Protein AF-A0A7C3TJG4-F1 (afdb_monomer_lite)

Sequence (84 aa):
LAGSKPEEIILVGDSVADIVSGKIINAVTVGVLTGLGSREQLVEAEADYVIDSVAELPAIIRRISMGEPNRLKVTQPKPSHTSS

Foldseek 3Di:
DPPDQQLPAEFEDAALVSLLVNVVRNHQYEHEPPDDDDPVSCVVSVHLYYYPDPVCVVVVVVCSVVVPPSPPPPPDPDPPPPDD

Radius of gyration: 14.02 Å; chains: 1; bounding box: 24×46×29 Å

Secondary structure (DSSP, 8-state):
--S--GGG-EEEESSHHHHHHHHHTT-EEEEETTSS--HHHHHHTT-SEEES-GGGHHHHHHHHHTT---S-------------

Structure (mmCIF, N/CA/C/O backbone):
data_AF-A0A7C3TJG4-F1
#
_entry.id   AF-A0A7C3TJG4-F1
#
loop_
_atom_site.group_PDB
_atom_site.id
_atom_site.type_symbol
_atom_site.label_atom_id
_atom_site.label_alt_id
_atom_site.label_comp_id
_atom_site.label_asym_id
_atom_site.label_entity_id
_atom_site.label_seq_id
_atom_site.pdbx_PDB_ins_code
_atom_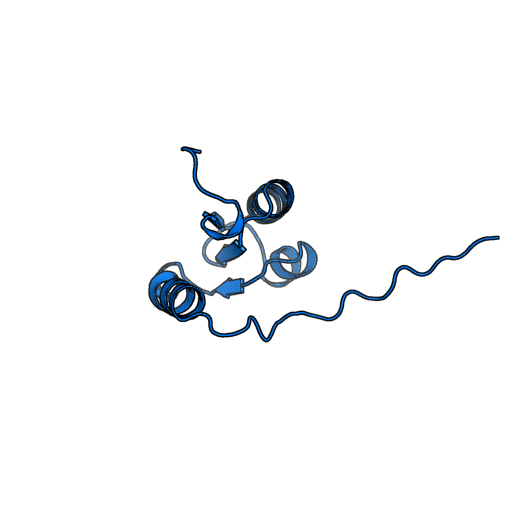site.Cartn_x
_atom_site.Cartn_y
_atom_site.Cartn_z
_atom_site.occupancy
_atom_site.B_iso_or_equiv
_atom_site.auth_seq_id
_atom_site.auth_comp_id
_atom_site.auth_asym_id
_atom_site.auth_atom_id
_atom_site.pdbx_PDB_model_num
ATOM 1 N N . LEU A 1 1 ? 15.188 -9.790 -4.657 1.00 53.34 1 LEU A N 1
ATOM 2 C CA . LEU A 1 1 ? 14.210 -9.553 -5.744 1.00 53.34 1 LEU A CA 1
ATOM 3 C C . LEU A 1 1 ? 14.800 -10.128 -7.027 1.00 53.34 1 LEU A C 1
ATOM 5 O O . LEU A 1 1 ? 15.916 -9.770 -7.380 1.00 53.34 1 LEU A O 1
ATOM 9 N N . ALA A 1 2 ? 14.139 -11.137 -7.598 1.00 53.94 2 ALA A N 1
ATOM 10 C CA . ALA A 1 2 ? 14.732 -12.155 -8.469 1.00 53.94 2 ALA A CA 1
ATOM 11 C C . ALA A 1 2 ? 14.393 -11.938 -9.958 1.00 53.94 2 ALA A C 1
ATOM 13 O O . ALA A 1 2 ? 13.532 -12.619 -10.497 1.00 53.94 2 ALA A O 1
ATOM 14 N N . GLY A 1 3 ? 15.053 -10.985 -10.623 1.00 64.00 3 GLY A N 1
ATOM 15 C CA . GLY A 1 3 ? 14.991 -10.836 -12.090 1.00 64.00 3 GLY A CA 1
ATOM 16 C C . GLY A 1 3 ? 13.653 -10.376 -12.696 1.00 64.00 3 GLY A C 1
ATOM 17 O O . GLY A 1 3 ? 13.575 -10.240 -13.912 1.00 64.00 3 GLY A O 1
ATOM 18 N N . SER A 1 4 ? 12.624 -10.125 -11.883 1.00 69.81 4 SER A N 1
ATOM 19 C CA . SER A 1 4 ? 11.322 -9.601 -12.319 1.00 69.81 4 SER A CA 1
ATOM 20 C C . SER A 1 4 ? 11.402 -8.128 -12.715 1.00 69.81 4 SER A C 1
ATOM 22 O O . SER A 1 4 ? 12.179 -7.364 -12.130 1.00 69.81 4 SER A O 1
ATOM 24 N N . LYS A 1 5 ? 10.573 -7.708 -13.675 1.00 74.50 5 LYS A N 1
ATOM 25 C CA . LYS A 1 5 ? 10.442 -6.284 -14.002 1.00 74.50 5 LYS A CA 1
ATOM 26 C C . LYS A 1 5 ? 9.694 -5.553 -12.880 1.00 74.50 5 LYS A C 1
ATOM 28 O O . LYS A 1 5 ? 8.814 -6.152 -12.269 1.00 74.50 5 LYS A O 1
ATOM 33 N N . PRO A 1 6 ? 9.971 -4.261 -12.635 1.00 70.25 6 PRO A N 1
ATOM 34 C CA . PRO A 1 6 ? 9.225 -3.448 -11.667 1.00 70.25 6 PRO A CA 1
ATOM 35 C C . PRO A 1 6 ? 7.698 -3.551 -11.788 1.00 70.25 6 PRO A C 1
ATOM 37 O O . PRO A 1 6 ? 6.997 -3.717 -10.798 1.00 70.25 6 PRO A O 1
ATOM 40 N N . GLU A 1 7 ? 7.206 -3.559 -13.025 1.00 71.81 7 GLU A N 1
ATOM 41 C CA . GLU A 1 7 ? 5.795 -3.703 -13.407 1.00 71.81 7 GLU A CA 1
ATOM 42 C C . GLU A 1 7 ? 5.166 -5.066 -13.048 1.00 71.81 7 GLU A C 1
ATOM 44 O O . GLU A 1 7 ? 3.946 -5.205 -13.057 1.00 71.81 7 GLU A O 1
ATOM 49 N N . GLU A 1 8 ? 5.978 -6.058 -12.681 1.00 81.25 8 GLU A N 1
ATOM 50 C CA . GLU A 1 8 ? 5.550 -7.386 -12.221 1.00 81.25 8 GLU A CA 1
ATOM 51 C C . GLU A 1 8 ? 5.639 -7.531 -10.692 1.00 81.25 8 GLU A C 1
ATOM 53 O O . GLU A 1 8 ? 5.363 -8.601 -10.147 1.00 81.25 8 GLU A O 1
ATOM 58 N N . ILE A 1 9 ? 6.046 -6.470 -9.987 1.00 88.69 9 ILE A N 1
ATOM 59 C CA . ILE A 1 9 ? 6.229 -6.468 -8.537 1.00 88.69 9 ILE A CA 1
ATOM 60 C C . ILE A 1 9 ? 5.081 -5.693 -7.891 1.00 88.69 9 ILE A C 1
ATOM 62 O O . ILE A 1 9 ? 4.814 -4.538 -8.221 1.00 88.69 9 ILE A O 1
ATOM 66 N N . ILE A 1 10 ? 4.431 -6.335 -6.921 1.00 91.75 10 ILE A N 1
ATOM 67 C CA . ILE A 1 10 ? 3.467 -5.700 -6.025 1.00 91.75 10 ILE A CA 1
ATOM 68 C C . ILE A 1 10 ? 4.090 -5.693 -4.635 1.00 91.75 10 ILE A C 1
ATOM 70 O O . ILE A 1 10 ? 4.418 -6.751 -4.094 1.00 91.75 10 ILE A O 1
ATOM 74 N N . LEU A 1 11 ? 4.260 -4.504 -4.068 1.00 94.38 11 LEU A N 1
ATOM 75 C CA . LEU A 1 11 ? 4.709 -4.329 -2.698 1.00 94.38 11 LEU A CA 1
ATOM 76 C C . LEU A 1 11 ? 3.503 -4.017 -1.814 1.00 94.38 11 LEU A C 1
ATOM 78 O O . LEU A 1 11 ? 2.783 -3.047 -2.041 1.00 94.38 11 LEU A O 1
ATOM 82 N N . VAL A 1 12 ? 3.293 -4.863 -0.810 1.00 96.06 12 VAL A N 1
ATOM 83 C CA . VAL A 1 12 ? 2.189 -4.757 0.145 1.00 96.06 12 VAL A CA 1
ATOM 84 C C . VAL A 1 12 ? 2.770 -4.465 1.519 1.00 96.06 12 VAL A C 1
ATOM 86 O O . VAL A 1 12 ? 3.646 -5.204 1.965 1.00 96.06 12 VAL A O 1
ATOM 89 N N . GLY A 1 13 ? 2.265 -3.437 2.192 1.00 96.44 13 GLY A N 1
ATOM 90 C CA . GLY A 1 13 ? 2.673 -3.124 3.557 1.00 96.44 13 GLY A CA 1
ATOM 91 C C . GLY A 1 13 ? 1.695 -2.204 4.270 1.00 96.44 13 GLY A C 1
ATOM 92 O O . GLY A 1 13 ? 0.763 -1.670 3.669 1.00 96.44 13 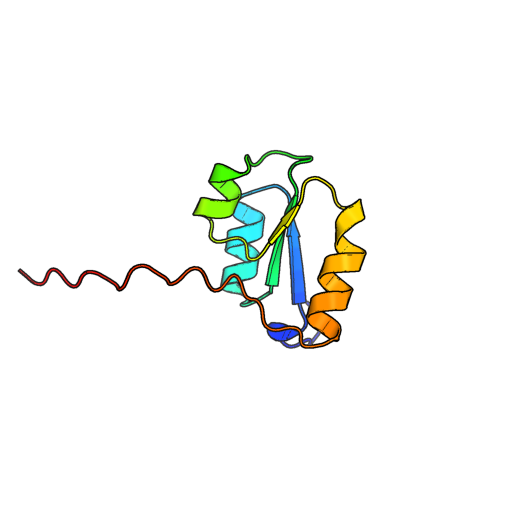GLY A O 1
ATOM 93 N N . ASP A 1 14 ? 1.873 -2.065 5.574 1.00 97.25 14 ASP A N 1
ATOM 94 C CA . ASP A 1 14 ? 0.994 -1.302 6.457 1.00 97.25 14 ASP A CA 1
ATOM 95 C C . ASP A 1 14 ? 1.575 0.061 6.839 1.00 97.25 14 ASP A C 1
ATOM 97 O O . ASP A 1 14 ? 0.927 0.819 7.553 1.00 97.25 14 ASP A O 1
ATOM 101 N N . SER A 1 15 ? 2.782 0.396 6.380 1.00 97.06 15 SER A N 1
ATOM 102 C CA . SER A 1 15 ? 3.464 1.634 6.740 1.00 97.06 15 SER A CA 1
ATOM 103 C C . SER A 1 15 ? 3.813 2.500 5.529 1.00 97.06 15 SER A C 1
ATOM 105 O O . SER A 1 15 ? 3.955 2.034 4.399 1.00 97.06 15 SER A O 1
ATOM 107 N N . VAL A 1 16 ? 4.043 3.790 5.782 1.00 97.06 16 VAL A N 1
ATOM 108 C CA . VAL A 1 16 ? 4.571 4.729 4.777 1.00 97.06 16 VAL A CA 1
ATOM 109 C C . VAL A 1 16 ? 5.910 4.246 4.207 1.00 97.06 16 VAL A C 1
ATOM 111 O O . VAL A 1 16 ? 6.171 4.420 3.018 1.00 97.06 16 VAL A O 1
ATOM 114 N N . ALA A 1 17 ? 6.752 3.609 5.028 1.00 96.81 17 ALA A N 1
ATOM 115 C CA .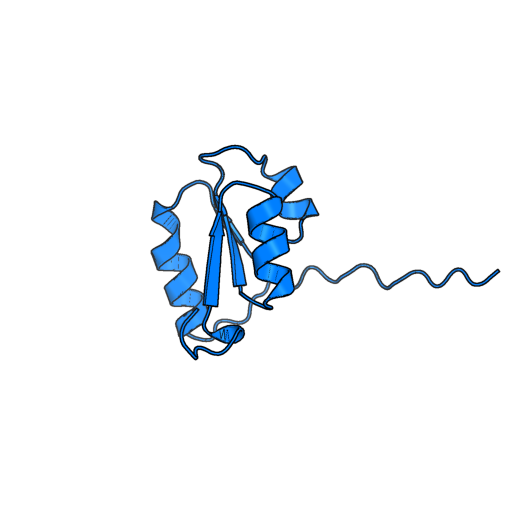 ALA A 1 17 ? 8.048 3.100 4.592 1.00 96.81 17 ALA A CA 1
ATOM 116 C C . ALA A 1 17 ? 7.908 2.011 3.519 1.00 96.81 17 ALA A C 1
ATOM 118 O O . ALA A 1 17 ? 8.701 1.987 2.575 1.00 96.81 17 ALA A O 1
ATOM 119 N N . ASP A 1 18 ? 6.881 1.164 3.621 1.00 96.31 18 ASP A N 1
ATOM 120 C CA . ASP A 1 18 ? 6.573 0.156 2.607 1.00 96.31 18 ASP A CA 1
ATOM 121 C C . ASP A 1 18 ? 6.217 0.835 1.283 1.00 96.31 18 ASP A C 1
ATOM 123 O O . ASP A 1 18 ? 6.846 0.571 0.256 1.00 96.31 18 ASP A O 1
ATOM 127 N N . ILE A 1 19 ? 5.280 1.788 1.319 1.00 97.12 19 ILE A N 1
ATOM 128 C CA . ILE A 1 19 ? 4.832 2.511 0.124 1.00 97.12 19 ILE A CA 1
ATOM 129 C C . ILE A 1 19 ? 6.004 3.223 -0.558 1.00 97.12 19 ILE A C 1
ATOM 131 O O . ILE A 1 19 ? 6.232 3.030 -1.753 1.00 97.12 19 ILE A O 1
ATOM 135 N N . VAL A 1 20 ? 6.804 3.975 0.199 1.00 96.62 20 VAL A N 1
ATOM 136 C CA . VAL A 1 20 ? 7.981 4.676 -0.333 1.00 96.62 20 VAL A CA 1
ATOM 137 C C . VAL A 1 20 ? 8.980 3.689 -0.941 1.00 96.62 20 VAL A C 1
ATOM 139 O O . VAL A 1 20 ? 9.480 3.918 -2.044 1.00 96.62 20 VAL A O 1
ATOM 142 N N . SER A 1 21 ? 9.235 2.561 -0.276 1.00 94.94 21 SER A N 1
ATOM 143 C CA . SER A 1 21 ? 10.152 1.532 -0.783 1.00 94.94 21 SER A CA 1
ATOM 144 C C . SER A 1 21 ? 9.669 0.934 -2.104 1.00 94.94 21 SER A C 1
ATOM 146 O O . SER A 1 21 ? 10.465 0.752 -3.026 1.00 94.94 21 SER A O 1
ATOM 148 N N . GLY A 1 22 ? 8.365 0.674 -2.230 1.00 93.56 22 GLY A N 1
ATOM 149 C CA . GLY A 1 22 ? 7.773 0.174 -3.470 1.00 93.56 22 GLY A CA 1
ATOM 150 C C . GLY A 1 22 ? 7.869 1.182 -4.611 1.00 93.56 22 GLY A C 1
ATOM 151 O O . GLY A 1 22 ? 8.251 0.812 -5.721 1.00 93.56 22 GLY A O 1
ATOM 152 N N . LYS A 1 23 ? 7.637 2.470 -4.331 1.00 92.12 23 LYS A N 1
ATOM 153 C CA . LYS A 1 23 ? 7.810 3.538 -5.327 1.00 92.12 23 LYS A CA 1
ATOM 154 C C . LYS A 1 23 ? 9.256 3.665 -5.806 1.00 92.12 23 LYS A C 1
ATOM 156 O O . LYS A 1 23 ? 9.469 3.793 -7.008 1.00 92.12 23 LYS A O 1
ATOM 161 N N . ILE A 1 24 ? 10.247 3.559 -4.914 1.00 94.06 24 ILE A N 1
ATOM 162 C CA . ILE A 1 24 ? 11.680 3.617 -5.278 1.00 94.06 24 ILE A CA 1
ATOM 163 C C . ILE A 1 24 ? 12.035 2.563 -6.334 1.00 94.06 24 ILE A C 1
ATOM 165 O O . ILE A 1 24 ? 12.813 2.835 -7.249 1.00 94.06 24 ILE A O 1
ATOM 169 N N . ILE A 1 25 ? 11.449 1.368 -6.234 1.00 90.19 25 ILE A N 1
ATOM 170 C CA . ILE A 1 25 ? 11.688 0.280 -7.188 1.00 90.19 25 ILE A CA 1
ATOM 171 C C . ILE A 1 25 ? 10.681 0.249 -8.345 1.00 90.19 25 ILE A C 1
ATOM 173 O O . ILE A 1 25 ? 10.738 -0.680 -9.142 1.00 90.19 25 ILE A O 1
ATOM 177 N N . ASN A 1 26 ? 9.794 1.245 -8.462 1.00 89.50 26 ASN A N 1
ATOM 178 C CA . ASN A 1 26 ? 8.688 1.312 -9.428 1.00 89.50 26 ASN A CA 1
ATOM 179 C C . ASN A 1 26 ? 7.741 0.094 -9.390 1.00 89.50 26 ASN A C 1
ATOM 181 O O . ASN A 1 26 ? 7.220 -0.323 -10.425 1.00 89.50 26 ASN A O 1
ATOM 185 N N . ALA A 1 27 ? 7.532 -0.478 -8.205 1.00 91.31 27 ALA A N 1
ATOM 186 C CA . ALA A 1 27 ? 6.525 -1.505 -7.970 1.00 91.31 27 ALA A CA 1
ATOM 187 C C . ALA A 1 27 ? 5.135 -0.880 -7.780 1.00 91.31 27 ALA A C 1
ATOM 189 O O . ALA A 1 27 ? 5.007 0.277 -7.375 1.00 91.31 27 ALA A O 1
ATOM 190 N N . VAL A 1 28 ? 4.092 -1.680 -8.002 1.00 92.38 28 VAL A N 1
ATOM 191 C CA . VAL A 1 28 ? 2.727 -1.329 -7.590 1.00 92.38 28 VAL A CA 1
ATOM 192 C C . VAL A 1 28 ? 2.642 -1.400 -6.067 1.00 92.38 28 VAL A C 1
ATOM 194 O O . VAL A 1 28 ? 3.001 -2.424 -5.486 1.00 92.38 28 VAL A O 1
ATOM 197 N N . THR A 1 29 ? 2.154 -0.348 -5.412 1.00 95.75 29 THR A N 1
ATOM 198 C CA . THR A 1 29 ? 2.081 -0.286 -3.945 1.00 95.75 29 THR A CA 1
ATOM 199 C C . THR A 1 29 ? 0.666 -0.493 -3.416 1.00 95.75 29 THR A C 1
ATOM 201 O O . THR A 1 29 ? -0.298 0.106 -3.893 1.00 95.75 29 THR A O 1
ATOM 204 N N . VAL A 1 30 ? 0.531 -1.344 -2.398 1.00 96.94 30 VAL A N 1
ATOM 205 C CA . VAL A 1 30 ? -0.742 -1.644 -1.732 1.00 96.94 30 VAL A CA 1
ATOM 206 C C . VAL A 1 30 ? -0.590 -1.425 -0.229 1.00 96.94 30 VAL A C 1
ATOM 208 O O . VAL A 1 30 ? 0.105 -2.179 0.449 1.00 96.94 30 VAL A O 1
ATOM 211 N N . GLY A 1 31 ? -1.256 -0.397 0.286 1.00 97.38 31 GLY A N 1
ATOM 212 C CA . GLY A 1 31 ? -1.368 -0.114 1.712 1.00 97.38 31 GLY A CA 1
ATOM 213 C C . GLY A 1 31 ? -2.475 -0.939 2.371 1.00 97.38 31 GLY A C 1
ATOM 214 O O . GLY A 1 31 ? -3.594 -0.958 1.860 1.00 97.38 31 GLY A O 1
ATOM 215 N N . VAL A 1 32 ? -2.199 -1.595 3.500 1.00 97.50 32 VAL A N 1
ATOM 216 C CA . VAL A 1 32 ? -3.204 -2.339 4.290 1.00 97.50 32 VAL A CA 1
ATOM 217 C C . VAL A 1 32 ? -3.471 -1.665 5.637 1.00 97.50 32 VAL A C 1
ATOM 219 O O . VAL A 1 32 ? -2.545 -1.384 6.391 1.00 97.50 32 VAL A O 1
ATOM 222 N N . LEU A 1 33 ? -4.746 -1.449 5.976 1.00 96.25 33 LEU A N 1
ATOM 223 C CA . LEU A 1 33 ? -5.154 -0.726 7.196 1.00 96.25 33 LEU A CA 1
ATOM 224 C C . LEU A 1 33 ? -5.232 -1.586 8.463 1.00 96.25 33 LEU A C 1
ATOM 226 O O . LEU A 1 33 ? -5.702 -1.132 9.503 1.00 96.25 33 LEU A O 1
ATOM 230 N N . THR A 1 34 ? -4.756 -2.827 8.401 1.00 93.31 34 THR A N 1
ATOM 231 C CA . THR A 1 34 ? -4.680 -3.716 9.568 1.00 93.31 34 THR A CA 1
ATOM 232 C C . THR A 1 34 ? -3.454 -3.463 10.450 1.00 93.31 34 THR A C 1
ATOM 234 O O . THR A 1 34 ? -3.273 -4.184 11.429 1.00 93.31 34 THR A O 1
ATOM 237 N N . GLY A 1 35 ? -2.591 -2.507 10.093 1.00 90.50 35 GLY A N 1
ATOM 238 C CA . GLY A 1 35 ? -1.328 -2.238 10.781 1.00 90.50 35 GLY A CA 1
ATOM 239 C C . GLY A 1 35 ? -1.129 -0.770 11.169 1.00 90.50 35 GLY A C 1
ATOM 240 O O . GLY A 1 35 ? -2.053 -0.128 11.661 1.00 90.50 35 GLY A O 1
ATOM 241 N N . LEU A 1 36 ? 0.099 -0.264 11.036 1.00 90.38 36 LEU A N 1
ATOM 242 C CA . LEU A 1 36 ? 0.552 0.980 11.676 1.00 90.38 36 LEU A CA 1
ATOM 243 C C . LEU A 1 36 ? 0.073 2.273 11.001 1.00 90.38 36 LEU A C 1
ATOM 245 O O . LEU A 1 36 ? -0.132 3.275 11.686 1.00 90.38 36 LEU A O 1
ATOM 249 N N . GLY A 1 37 ? -0.037 2.287 9.677 1.00 92.69 37 GLY A N 1
ATOM 250 C CA . GLY A 1 37 ? -0.361 3.474 8.893 1.00 92.69 37 GLY A CA 1
ATOM 251 C C . GLY A 1 37 ? -1.861 3.733 8.809 1.00 92.69 37 GLY A C 1
ATOM 252 O O . GLY A 1 37 ? -2.651 2.828 8.539 1.00 92.69 37 GLY A O 1
ATOM 253 N N . SER A 1 38 ? -2.259 4.995 8.978 1.00 96.38 38 SER A N 1
ATOM 254 C CA . SER A 1 38 ? -3.625 5.424 8.677 1.00 96.38 38 SER A CA 1
ATOM 255 C C . SER A 1 38 ? -3.863 5.503 7.166 1.00 96.38 38 SER A C 1
ATOM 257 O O . SER A 1 38 ? -2.929 5.605 6.365 1.00 96.38 38 SER A O 1
ATOM 259 N N . ARG A 1 39 ? -5.137 5.516 6.761 1.00 96.56 39 ARG A N 1
ATOM 260 C CA . ARG A 1 39 ? -5.523 5.686 5.354 1.00 96.56 39 ARG A CA 1
ATOM 261 C C . ARG A 1 39 ? -4.943 6.967 4.770 1.00 96.56 39 ARG A C 1
ATOM 263 O O . ARG A 1 39 ? -4.431 6.943 3.658 1.00 96.56 39 ARG A O 1
ATOM 270 N N . GLU A 1 40 ? -4.992 8.056 5.524 1.00 97.19 40 GLU A N 1
ATOM 271 C CA . GLU A 1 40 ? -4.484 9.366 5.123 1.00 97.19 40 GLU A CA 1
ATOM 272 C C . GLU A 1 40 ? -2.975 9.306 4.886 1.00 97.19 40 GLU A C 1
ATOM 274 O O . GLU A 1 40 ? -2.520 9.705 3.821 1.00 97.19 40 GLU A O 1
ATOM 279 N N . GLN A 1 41 ? -2.214 8.712 5.811 1.00 97.44 41 GLN A N 1
ATOM 280 C CA . GLN A 1 41 ? -0.758 8.581 5.684 1.00 97.44 41 GLN A CA 1
ATOM 281 C C . GLN A 1 41 ? -0.352 7.740 4.468 1.00 97.44 41 GLN A C 1
ATOM 283 O O . GLN A 1 41 ? 0.592 8.083 3.758 1.00 97.44 41 GLN A O 1
ATOM 288 N N . LEU A 1 42 ? -1.062 6.638 4.208 1.00 96.81 42 LEU A N 1
ATOM 289 C CA . LEU A 1 42 ? -0.787 5.770 3.060 1.00 96.81 42 LEU A CA 1
ATOM 290 C C . LEU A 1 42 ? -1.166 6.444 1.731 1.00 96.81 42 LEU A C 1
ATOM 292 O O . LEU A 1 42 ? -0.465 6.270 0.735 1.00 96.81 42 LEU A O 1
ATOM 296 N N . VAL A 1 43 ? -2.238 7.243 1.714 1.00 95.75 43 VAL A N 1
ATOM 297 C CA . VAL A 1 43 ? -2.639 8.046 0.546 1.00 95.75 43 VAL A CA 1
ATOM 298 C C . VAL A 1 43 ? -1.655 9.191 0.292 1.00 95.75 43 VAL A C 1
ATOM 300 O O . VAL A 1 43 ? -1.266 9.401 -0.854 1.00 95.75 43 VAL A O 1
ATOM 303 N N . GLU A 1 44 ? -1.218 9.905 1.332 1.00 97.00 44 GLU A N 1
ATOM 304 C CA . GLU A 1 44 ? -0.201 10.963 1.232 1.00 97.00 44 GLU A CA 1
ATOM 305 C C . GLU A 1 44 ? 1.146 10.426 0.733 1.00 97.00 44 GLU A C 1
ATOM 307 O O . GLU A 1 44 ? 1.849 11.114 -0.002 1.00 97.00 44 GLU A O 1
ATOM 312 N N . ALA A 1 45 ? 1.476 9.174 1.066 1.00 95.75 45 ALA A N 1
ATOM 313 C CA . ALA A 1 45 ? 2.632 8.456 0.533 1.00 95.75 45 ALA A CA 1
ATOM 314 C C . ALA A 1 45 ? 2.452 7.963 -0.921 1.00 95.75 45 ALA A C 1
ATOM 316 O O . ALA A 1 45 ? 3.318 7.260 -1.441 1.00 95.75 45 ALA A O 1
ATOM 317 N N . GLU A 1 46 ? 1.340 8.308 -1.576 1.00 96.44 46 GLU A N 1
ATOM 318 C CA . GLU A 1 46 ? 0.989 7.931 -2.950 1.00 96.44 46 GLU A CA 1
ATOM 319 C C . GLU A 1 46 ? 0.805 6.416 -3.172 1.00 96.44 46 GLU A C 1
ATOM 321 O O . GLU A 1 46 ? 1.154 5.890 -4.234 1.00 96.44 46 GLU A O 1
ATOM 326 N N . ALA A 1 47 ? 0.246 5.681 -2.201 1.00 95.62 47 ALA A N 1
ATOM 327 C CA . ALA A 1 47 ? -0.109 4.273 -2.404 1.00 95.62 47 ALA A CA 1
ATOM 328 C C . ALA A 1 47 ? -1.037 4.090 -3.625 1.00 95.62 47 ALA A C 1
ATOM 330 O O . ALA A 1 47 ? -2.040 4.794 -3.750 1.00 95.62 47 ALA A O 1
ATOM 331 N N . ASP A 1 48 ? -0.735 3.134 -4.517 1.00 94.44 48 ASP A N 1
ATOM 332 C CA . ASP A 1 48 ? -1.588 2.871 -5.692 1.00 94.44 48 ASP A CA 1
ATOM 333 C C . ASP A 1 48 ? -2.953 2.297 -5.283 1.00 94.44 48 ASP A C 1
ATOM 335 O O . ASP A 1 48 ? -3.972 2.575 -5.919 1.00 94.44 48 ASP A O 1
ATOM 339 N N . TYR A 1 49 ? -2.972 1.516 -4.200 1.00 95.06 49 TYR A N 1
ATOM 340 C CA . TYR A 1 49 ? -4.177 0.971 -3.587 1.00 95.06 49 TYR A CA 1
ATOM 341 C C . TYR A 1 49 ? -4.090 1.071 -2.065 1.00 95.06 49 TYR A C 1
ATOM 343 O O . TYR A 1 49 ? -3.026 0.866 -1.487 1.00 95.06 49 TYR A O 1
ATOM 351 N N . VAL A 1 50 ? -5.226 1.316 -1.410 1.00 96.38 50 VAL A N 1
ATOM 352 C CA . VAL A 1 50 ? -5.362 1.202 0.049 1.00 96.38 50 VAL A CA 1
ATOM 353 C C . VAL A 1 50 ? -6.575 0.336 0.362 1.00 96.38 50 VAL A C 1
ATOM 355 O O . VAL A 1 50 ? -7.699 0.706 0.009 1.00 96.38 50 VAL A O 1
ATOM 358 N N . ILE A 1 51 ? -6.338 -0.799 1.012 1.00 96.19 51 ILE A N 1
ATOM 359 C CA . ILE A 1 51 ? -7.337 -1.829 1.322 1.00 96.19 51 ILE A CA 1
ATOM 360 C C . ILE A 1 51 ? -7.490 -1.996 2.837 1.00 96.19 51 ILE A C 1
ATOM 362 O O . ILE A 1 51 ? -6.553 -1.747 3.601 1.00 96.19 51 ILE A O 1
ATOM 366 N N . ASP A 1 52 ? -8.672 -2.418 3.278 1.00 94.75 52 ASP A N 1
ATOM 367 C CA . ASP A 1 52 ? -8.963 -2.585 4.703 1.00 94.75 52 ASP A CA 1
ATOM 368 C C . ASP A 1 52 ? -8.356 -3.887 5.246 1.00 94.75 52 ASP A C 1
ATOM 370 O O . ASP A 1 52 ? -8.042 -3.977 6.430 1.00 94.75 52 ASP A O 1
ATOM 374 N N . SER A 1 53 ? -8.153 -4.896 4.389 1.00 94.69 53 SER A N 1
ATOM 375 C CA . SER A 1 53 ? -7.533 -6.173 4.759 1.00 94.69 53 SER A CA 1
ATOM 376 C C . SER A 1 53 ? -6.765 -6.818 3.608 1.00 94.69 53 SER A C 1
ATOM 378 O O . SER A 1 53 ? -7.161 -6.744 2.447 1.00 94.69 53 SER A O 1
ATOM 380 N N . VAL A 1 54 ? -5.718 -7.581 3.940 1.00 94.38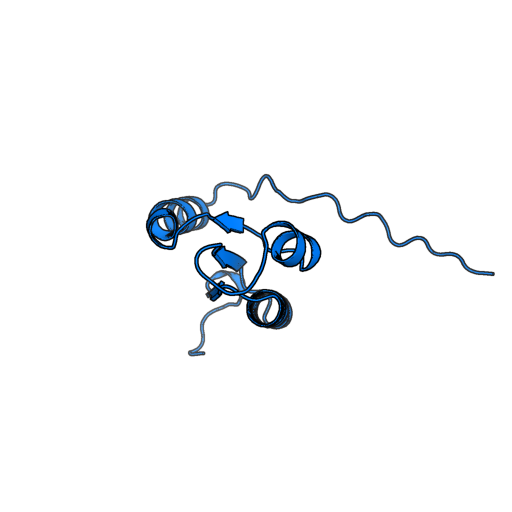 54 VAL A N 1
ATOM 381 C CA . VAL A 1 54 ? -5.003 -8.456 2.990 1.00 94.38 54 VAL A CA 1
ATOM 382 C C . VAL A 1 54 ? -5.926 -9.447 2.268 1.00 94.38 54 VAL A C 1
ATOM 384 O O . VAL A 1 54 ? -5.587 -9.921 1.189 1.00 94.38 54 VAL A O 1
ATOM 387 N N . ALA A 1 55 ? -7.112 -9.740 2.811 1.00 95.44 55 ALA A N 1
ATOM 388 C CA . ALA A 1 55 ? -8.117 -10.570 2.149 1.00 95.44 55 ALA A CA 1
ATOM 389 C C . ALA A 1 55 ? -8.592 -9.999 0.796 1.00 95.44 55 ALA A C 1
ATOM 391 O O . ALA A 1 55 ? -9.101 -10.748 -0.037 1.00 95.44 55 ALA A O 1
ATOM 392 N N . GLU A 1 56 ? -8.406 -8.700 0.548 1.00 94.38 56 GLU A N 1
ATOM 393 C CA . GLU A 1 56 ? -8.795 -8.032 -0.699 1.00 94.38 56 GLU A CA 1
ATOM 394 C C . GLU A 1 56 ? -7.716 -8.124 -1.799 1.00 94.38 56 GLU A C 1
ATOM 396 O O . GLU A 1 56 ? -8.006 -7.885 -2.976 1.00 94.38 56 GLU A O 1
ATOM 401 N N . LEU A 1 57 ? -6.485 -8.540 -1.460 1.00 93.50 57 LEU A N 1
ATOM 402 C CA . LEU A 1 57 ? -5.365 -8.676 -2.406 1.00 93.50 57 LEU A CA 1
ATOM 403 C C . LEU A 1 57 ? -5.677 -9.512 -3.655 1.00 93.50 57 LEU A C 1
ATOM 405 O O . LEU A 1 57 ? -5.303 -9.074 -4.746 1.00 93.50 57 LEU A O 1
ATOM 409 N N . PRO A 1 58 ? -6.358 -10.675 -3.570 1.00 93.88 58 PRO A N 1
ATOM 410 C CA . PRO A 1 58 ? -6.664 -11.476 -4.754 1.00 93.88 58 PRO A CA 1
ATOM 411 C C . PRO A 1 58 ? -7.449 -10.703 -5.821 1.00 93.88 58 PRO A C 1
ATOM 413 O O . PRO A 1 58 ? -7.220 -10.893 -7.016 1.00 93.88 58 PRO A O 1
ATOM 416 N N . ALA A 1 59 ? -8.345 -9.799 -5.408 1.00 90.81 59 ALA A N 1
ATOM 417 C CA . ALA A 1 59 ? -9.091 -8.957 -6.336 1.00 90.81 59 ALA A CA 1
ATOM 418 C C . ALA A 1 59 ? -8.172 -7.941 -7.029 1.00 90.81 59 ALA A C 1
ATOM 420 O O . ALA A 1 59 ? -8.257 -7.777 -8.246 1.00 90.81 59 ALA A O 1
ATOM 421 N N . ILE A 1 60 ? -7.258 -7.312 -6.284 1.00 89.50 60 ILE A N 1
ATOM 422 C CA . ILE A 1 60 ? -6.288 -6.346 -6.823 1.00 89.50 60 ILE A CA 1
ATOM 423 C C . ILE A 1 60 ? -5.341 -7.011 -7.826 1.00 89.50 60 ILE A C 1
ATOM 425 O O . ILE A 1 60 ? -5.207 -6.530 -8.951 1.00 89.50 60 ILE A O 1
ATOM 429 N N . ILE A 1 61 ? -4.753 -8.156 -7.464 1.00 90.12 61 ILE A N 1
ATOM 430 C CA . ILE A 1 61 ? -3.853 -8.917 -8.346 1.00 90.12 61 ILE A CA 1
ATOM 431 C C . ILE A 1 61 ? -4.571 -9.261 -9.652 1.00 90.12 61 ILE A C 1
ATOM 433 O O . ILE A 1 61 ? -4.037 -9.024 -10.732 1.00 90.12 61 ILE A O 1
ATOM 437 N N . ARG A 1 62 ? -5.818 -9.745 -9.569 1.00 89.50 62 ARG A N 1
ATOM 438 C CA . ARG A 1 62 ? -6.611 -10.074 -10.757 1.00 89.50 62 ARG A CA 1
ATOM 439 C C . ARG A 1 62 ? -6.824 -8.859 -11.664 1.00 89.50 62 ARG A C 1
ATOM 441 O O . ARG A 1 62 ? -6.707 -9.002 -12.878 1.00 89.50 62 ARG A O 1
ATOM 448 N N . ARG A 1 63 ? -7.117 -7.677 -11.111 1.00 85.50 63 ARG A N 1
ATOM 449 C CA . ARG A 1 63 ? -7.292 -6.445 -11.906 1.00 85.50 63 ARG A CA 1
ATOM 450 C C . ARG A 1 63 ? -6.017 -6.057 -12.649 1.00 85.50 63 ARG A C 1
ATOM 452 O O . ARG A 1 63 ? -6.083 -5.745 -13.835 1.00 85.50 63 ARG A O 1
ATOM 459 N N . ILE A 1 64 ? -4.872 -6.153 -11.974 1.00 84.12 64 ILE A N 1
ATOM 460 C CA . ILE A 1 64 ? -3.556 -5.870 -12.560 1.00 84.12 64 ILE A CA 1
ATOM 461 C C . ILE A 1 64 ? -3.242 -6.878 -13.674 1.00 84.12 64 ILE A C 1
ATOM 463 O O . ILE A 1 64 ? -2.911 -6.479 -14.788 1.00 84.12 64 ILE A O 1
ATOM 467 N N . SER A 1 65 ? -3.418 -8.179 -13.419 1.00 81.94 65 SER A N 1
ATOM 468 C CA . SER A 1 65 ? -3.140 -9.233 -14.407 1.00 81.94 65 SER A CA 1
ATOM 469 C C . SER A 1 65 ? -4.043 -9.173 -15.642 1.00 81.94 65 SER A C 1
ATOM 471 O O . SER A 1 65 ? -3.621 -9.581 -16.720 1.00 81.94 65 SER A O 1
ATOM 473 N N . MET A 1 66 ? -5.275 -8.670 -15.513 1.00 78.62 66 MET A N 1
ATOM 474 C CA . MET A 1 66 ? -6.197 -8.495 -16.644 1.00 78.62 66 MET A CA 1
ATOM 475 C C . MET A 1 66 ? -5.937 -7.208 -17.445 1.00 78.62 66 MET A C 1
ATOM 477 O O . MET A 1 66 ? -6.659 -6.938 -18.403 1.00 78.62 66 MET A O 1
ATOM 481 N N . GLY A 1 67 ? -4.926 -6.414 -17.074 1.00 65.62 67 GLY A N 1
ATOM 482 C CA . GLY A 1 67 ? -4.611 -5.156 -17.747 1.00 65.62 67 GLY A CA 1
ATOM 483 C C . GLY A 1 67 ? -5.701 -4.098 -17.582 1.00 65.62 67 GLY A C 1
ATOM 484 O O . GLY A 1 67 ? -5.821 -3.214 -18.432 1.00 65.62 67 GLY A O 1
ATOM 485 N N . GLU A 1 68 ? -6.517 -4.175 -16.521 1.00 63.31 68 GLU A N 1
ATOM 486 C CA . GLU A 1 68 ? -7.464 -3.099 -16.251 1.00 63.31 68 GLU A CA 1
ATOM 487 C C . GLU A 1 68 ? -6.677 -1.817 -15.959 1.00 63.31 68 GLU A C 1
ATOM 489 O O . GLU A 1 68 ? -5.811 -1.813 -15.078 1.00 63.31 68 GLU A O 1
ATOM 494 N N . PRO A 1 69 ? -6.948 -0.714 -16.679 1.00 53.12 69 PRO A N 1
ATOM 495 C CA . PRO A 1 69 ? -6.233 0.522 -16.440 1.00 53.12 69 PRO A CA 1
ATOM 496 C C . PRO A 1 69 ? -6.472 0.965 -14.998 1.00 53.12 69 PRO A C 1
ATOM 498 O O . PRO A 1 69 ? -7.619 1.070 -14.551 1.00 53.12 69 PRO A O 1
ATOM 501 N N . ASN A 1 70 ? -5.378 1.257 -14.287 1.00 51.75 70 ASN A N 1
ATOM 502 C CA . ASN A 1 70 ? -5.420 1.911 -12.987 1.00 51.75 70 ASN A CA 1
ATOM 503 C C . ASN A 1 70 ? -6.098 3.286 -13.162 1.00 51.75 70 ASN A C 1
ATOM 505 O O . ASN A 1 70 ? -5.463 4.275 -13.530 1.00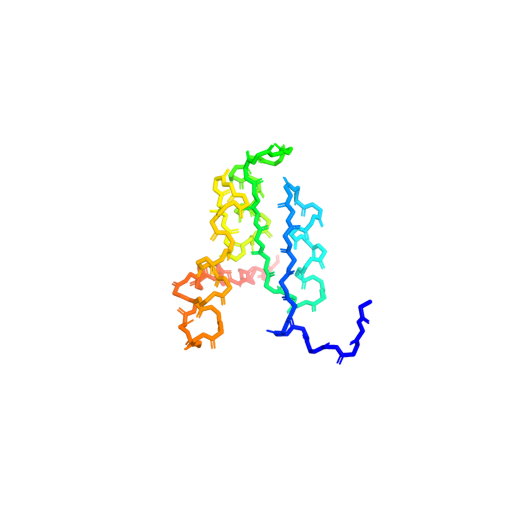 51.75 70 ASN A O 1
ATOM 509 N N . ARG A 1 71 ? -7.424 3.339 -12.968 1.00 49.72 71 ARG A N 1
ATOM 510 C CA . ARG A 1 71 ? -8.231 4.571 -13.057 1.00 49.72 71 ARG A CA 1
ATOM 511 C C . ARG A 1 71 ? -7.931 5.548 -11.918 1.00 49.72 71 ARG A C 1
ATOM 513 O O . ARG A 1 71 ? -8.426 6.669 -11.966 1.00 49.72 71 ARG A O 1
ATOM 520 N N . LEU A 1 72 ? -7.098 5.159 -10.952 1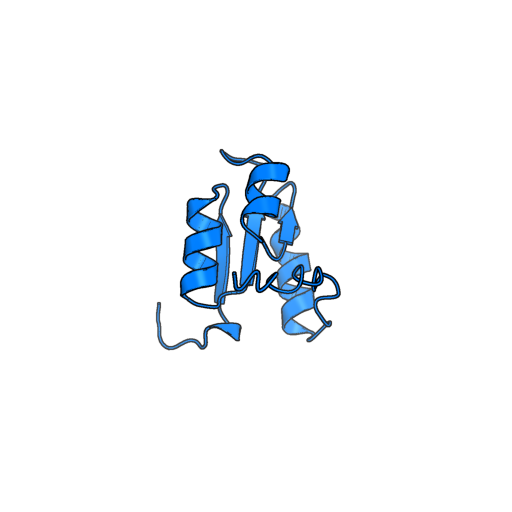.00 45.00 72 LEU A N 1
ATOM 521 C CA . LEU A 1 72 ? -6.554 6.021 -9.909 1.00 45.00 72 LEU A CA 1
ATOM 522 C C . LEU A 1 72 ? -5.150 6.515 -10.286 1.00 45.00 72 LEU A C 1
ATOM 524 O O . LEU A 1 72 ? -4.259 6.580 -9.449 1.00 45.00 72 LEU A O 1
ATOM 528 N N . LYS A 1 73 ? -4.938 6.958 -11.532 1.00 40.19 73 LYS A N 1
ATOM 529 C CA . LYS A 1 73 ? -3.998 8.069 -11.720 1.00 40.19 73 LYS A CA 1
ATOM 530 C C . LYS A 1 73 ? -4.671 9.305 -11.134 1.00 40.19 73 LYS A C 1
ATOM 532 O O . LYS A 1 73 ? -5.300 10.071 -11.861 1.00 40.19 73 LYS A O 1
ATOM 537 N N . VAL A 1 74 ? -4.578 9.466 -9.811 1.00 42.75 74 VAL A N 1
ATOM 538 C CA . VAL A 1 74 ? -4.673 10.787 -9.190 1.00 42.75 74 VAL A CA 1
ATOM 539 C C . VAL A 1 74 ? -3.700 11.644 -9.983 1.00 42.75 74 VAL A C 1
ATOM 541 O O . VAL A 1 74 ? -2.505 11.362 -10.054 1.00 42.75 74 VAL A O 1
ATOM 544 N N . THR A 1 75 ? -4.248 12.603 -10.717 1.00 40.47 75 THR A N 1
ATOM 545 C CA . THR A 1 75 ? -3.474 13.619 -11.410 1.00 40.47 75 THR A CA 1
ATOM 546 C C . THR A 1 75 ? -2.521 14.208 -10.388 1.00 40.47 75 THR A C 1
ATOM 548 O O . THR A 1 75 ? -2.979 14.848 -9.441 1.00 40.47 75 THR A O 1
ATOM 551 N N . GLN A 1 76 ? -1.221 13.970 -10.549 1.00 42.31 76 GLN A N 1
ATOM 552 C CA . GLN A 1 76 ? -0.233 14.698 -9.771 1.00 42.31 76 GLN A CA 1
ATOM 553 C C . GLN A 1 76 ? -0.553 16.192 -9.908 1.00 42.31 76 GLN A C 1
ATOM 555 O O . GLN A 1 76 ? -0.775 16.651 -11.040 1.00 42.31 76 GLN A O 1
ATOM 560 N N . PRO A 1 77 ? -0.628 16.969 -8.814 1.00 41.78 77 PRO A N 1
ATOM 561 C CA . PRO A 1 77 ? -0.596 18.409 -8.953 1.00 41.78 77 PRO A CA 1
ATOM 562 C C . PRO A 1 77 ? 0.694 18.750 -9.705 1.00 41.78 77 PRO A C 1
ATOM 564 O O . PRO A 1 77 ? 1.792 18.371 -9.302 1.00 41.78 77 PRO A O 1
ATOM 567 N N . LYS A 1 78 ? 0.531 19.400 -10.861 1.00 37.69 78 LYS A N 1
ATOM 568 C CA . LYS A 1 78 ? 1.611 19.928 -11.701 1.00 37.69 78 LYS A CA 1
ATOM 569 C C . LYS A 1 78 ? 2.659 20.590 -10.793 1.00 37.69 78 LYS A C 1
ATOM 571 O O . LYS A 1 78 ? 2.246 21.404 -9.964 1.00 37.69 78 LYS A O 1
ATOM 576 N N . PRO A 1 79 ? 3.968 20.306 -10.931 1.00 45.28 79 PRO A N 1
ATOM 577 C CA . PRO A 1 79 ? 4.971 21.007 -10.145 1.00 45.28 79 PRO A CA 1
ATOM 578 C C . PRO A 1 79 ? 4.808 22.505 -10.400 1.00 45.28 79 PRO A C 1
ATOM 580 O O . PRO A 1 79 ? 4.932 22.980 -11.534 1.00 45.28 79 PRO A O 1
ATOM 583 N N . SER A 1 80 ? 4.461 23.248 -9.351 1.00 50.66 80 SER A N 1
ATOM 584 C CA . SER A 1 80 ? 4.508 24.698 -9.371 1.00 50.66 80 SER A CA 1
ATOM 585 C C . SER A 1 80 ? 5.978 25.085 -9.431 1.00 50.66 80 SER A C 1
ATOM 587 O O . SER A 1 80 ? 6.661 25.172 -8.413 1.00 50.66 80 SER A O 1
ATOM 589 N N . HIS A 1 81 ? 6.480 25.284 -10.647 1.00 54.41 81 HIS A N 1
ATOM 590 C CA . HIS A 1 81 ? 7.643 26.124 -10.861 1.00 54.41 81 HIS A CA 1
ATOM 591 C C . HIS A 1 81 ? 7.287 27.532 -10.383 1.00 54.41 81 HIS A C 1
ATOM 593 O O . HIS A 1 81 ? 6.739 28.331 -11.139 1.00 54.41 81 HIS A O 1
ATOM 599 N N . THR A 1 82 ? 7.596 27.847 -9.133 1.00 52.03 82 THR A N 1
ATOM 600 C CA . THR A 1 82 ? 7.910 29.220 -8.752 1.00 52.03 82 THR A CA 1
ATOM 601 C C . THR A 1 82 ? 9.415 29.376 -8.882 1.00 52.03 82 THR A C 1
ATOM 603 O O . THR A 1 82 ? 10.185 29.168 -7.951 1.00 52.03 82 THR A O 1
ATOM 606 N N . SER A 1 83 ? 9.828 29.692 -10.108 1.00 48.06 83 SER A N 1
ATOM 607 C CA . SER A 1 83 ? 10.972 30.568 -10.308 1.00 48.06 83 SER A CA 1
ATOM 608 C C . SER A 1 83 ? 10.578 31.948 -9.795 1.00 48.06 83 SER A C 1
ATOM 610 O O . SER A 1 83 ? 9.634 32.522 -10.332 1.00 48.06 83 SER A O 1
ATOM 612 N N . SER A 1 84 ? 11.265 32.425 -8.758 1.00 52.97 84 SER A N 1
ATOM 613 C CA . SER A 1 84 ? 11.685 33.815 -8.523 1.00 52.97 84 SER A CA 1
ATOM 614 C C . SER A 1 84 ? 12.388 33.911 -7.177 1.00 52.97 84 SER A C 1
ATOM 616 O O . SER A 1 84 ? 11.832 33.384 -6.190 1.00 52.97 84 SER A O 1
#

pLDDT: mean 81.53, std 19.55, range [37.69, 97.5]